Protein AF-A0A8H6W427-F1 (afdb_monomer_lite)

Organism: NCBI:txid2126181

Foldseek 3Di:
DVQLVVQCPDPVRPDDLLRSLQVVQVVVVHHSVSSVVVVVQVVVCVVVVDGDDDCVPVPPCDPCNPPVVVVVLVVQQVVCCVVPVHDALVSSQVVQLDPVNLVVCVVVVPDDVDSTDDSVVSVVSCVVNVNDDDDPDPPPPPPPCPVPVNVVVVVVVVVD

pLDDT: mean 82.96, std 11.1, range [53.72, 94.94]

Radius of gyration: 30.54 Å; chains: 1; bounding box: 60×38×95 Å

Secondary structure (DSSP, 8-state):
-HHHHHHHH-TT----HHHHHHHHHHHTT--HHHHHHHHHHHHHHHHHSSPPPP-TT-----GGGSHHHHHHHHHHHHHHHHHHS---HHHHHHHHHSHHHHHHHHHTT---SSSS--HHHHHHHHHHTT---------TTS-GGGSHHHHHHHHHHHT-

Sequence (160 aa):
MLGTLRLFLDPLVSLTWHQSSMMISKTQGHGSHFARKIRDWIHVYLAKRELPKHNIGEYSSSLIDNESFCLKVKLQVQTIAAKEGYFRADDIVDYVASDEVQRELEEMGIPIQERTISVWTARWWLKRLDFHFGVRKNGMYIDGHEREDVVAYRNAFVKR

Structure (mmCIF, N/CA/C/O backbone):
data_AF-A0A8H6W427-F1
#
_entry.id   AF-A0A8H6W427-F1
#
loop_
_atom_site.group_PDB
_atom_site.id
_atom_site.type_symbol
_atom_site.label_atom_id
_atom_site.label_alt_id
_atom_site.label_comp_id
_atom_site.label_asym_id
_atom_site.label_entity_id
_atom_site.label_seq_id
_atom_site.pdbx_PDB_ins_code
_atom_site.Cartn_x
_atom_site.Cartn_y
_atom_site.Cartn_z
_atom_site.occupancy
_atom_site.B_iso_or_equiv
_atom_site.auth_seq_id
_atom_site.auth_comp_id
_atom_site.auth_asym_id
_atom_site.auth_atom_id
_atom_site.pdbx_PDB_model_num
ATOM 1 N N . MET A 1 1 ? 16.407 -6.938 -27.753 1.00 82.12 1 MET A N 1
ATOM 2 C CA . MET A 1 1 ? 17.420 -5.901 -27.446 1.00 82.12 1 MET A CA 1
ATOM 3 C C . MET A 1 1 ? 18.766 -6.161 -28.127 1.00 82.12 1 MET A C 1
ATOM 5 O O . MET A 1 1 ? 19.202 -5.340 -28.916 1.00 82.12 1 MET A O 1
ATOM 9 N N . LEU A 1 2 ? 19.436 -7.293 -27.882 1.00 85.94 2 LEU A N 1
ATOM 10 C CA . LEU A 1 2 ? 20.747 -7.552 -28.506 1.00 85.94 2 LEU A CA 1
ATOM 11 C C . LEU A 1 2 ? 20.671 -7.658 -30.035 1.00 85.94 2 LEU A C 1
ATOM 13 O O . LEU A 1 2 ? 21.474 -7.049 -30.732 1.00 85.94 2 LEU A O 1
ATOM 17 N N . GLY A 1 3 ? 19.649 -8.339 -30.564 1.00 88.94 3 GLY A N 1
ATOM 18 C CA . GLY A 1 3 ? 19.435 -8.430 -32.012 1.00 88.94 3 GLY A CA 1
ATOM 19 C C . GLY A 1 3 ? 19.247 -7.069 -32.691 1.00 88.94 3 GLY A C 1
ATOM 20 O O . GLY A 1 3 ? 19.721 -6.871 -33.801 1.00 88.94 3 GLY A O 1
ATOM 21 N N . THR A 1 4 ? 18.622 -6.097 -32.016 1.00 90.38 4 THR A N 1
ATOM 22 C CA . THR A 1 4 ? 18.399 -4.761 -32.592 1.00 90.38 4 THR A CA 1
ATOM 23 C C . THR A 1 4 ? 19.674 -3.934 -32.617 1.00 90.38 4 THR A C 1
ATOM 25 O O . THR A 1 4 ? 19.904 -3.226 -33.589 1.00 90.38 4 THR A O 1
ATOM 28 N N . LEU A 1 5 ? 20.509 -4.046 -31.577 1.00 89.00 5 LEU A N 1
ATOM 29 C CA . LEU A 1 5 ? 21.836 -3.429 -31.551 1.00 89.00 5 LEU A CA 1
ATOM 30 C C . LEU A 1 5 ? 22.749 -4.048 -32.608 1.00 89.00 5 LEU A C 1
ATOM 32 O O . LEU A 1 5 ? 23.428 -3.319 -33.317 1.00 89.00 5 LEU A O 1
ATOM 36 N N . ARG A 1 6 ? 22.712 -5.377 -32.764 1.00 90.44 6 ARG A N 1
ATOM 37 C CA . ARG A 1 6 ? 23.489 -6.087 -33.785 1.00 90.44 6 ARG A CA 1
ATOM 38 C C . ARG A 1 6 ? 23.134 -5.621 -35.196 1.00 90.44 6 ARG A C 1
ATOM 40 O O . ARG A 1 6 ? 24.039 -5.336 -35.958 1.00 90.44 6 ARG A O 1
ATOM 47 N N . LEU A 1 7 ? 21.842 -5.498 -35.510 1.00 90.12 7 LEU A N 1
ATOM 48 C CA . LEU A 1 7 ? 21.387 -4.990 -36.810 1.00 90.12 7 LEU A CA 1
ATOM 49 C C . LEU A 1 7 ? 21.691 -3.504 -37.021 1.00 90.12 7 LEU A C 1
ATOM 51 O O . LEU A 1 7 ? 21.889 -3.086 -38.149 1.00 90.12 7 LEU A O 1
ATOM 55 N N . PHE A 1 8 ? 21.681 -2.698 -35.959 1.00 88.62 8 PHE A N 1
ATOM 56 C CA . PHE A 1 8 ? 22.005 -1.274 -36.056 1.00 88.62 8 PHE A CA 1
ATOM 57 C C . PHE A 1 8 ? 23.509 -1.020 -36.252 1.00 88.62 8 PHE A C 1
ATOM 59 O O . PHE A 1 8 ? 23.888 -0.062 -36.913 1.00 88.62 8 PHE A O 1
ATOM 66 N N . LEU A 1 9 ? 24.361 -1.858 -35.658 1.00 89.12 9 LEU A N 1
ATOM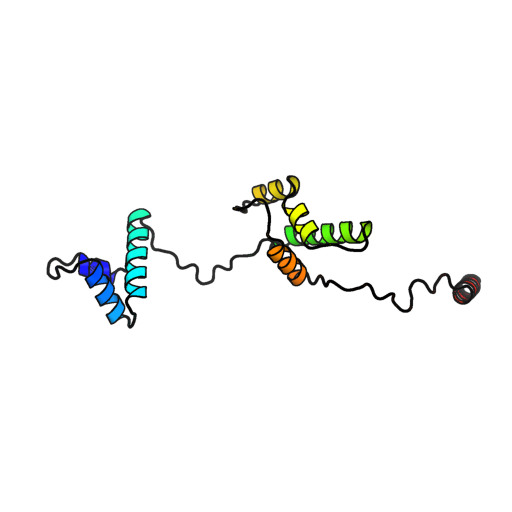 67 C CA . LEU A 1 9 ? 25.820 -1.724 -35.717 1.00 89.12 9 LEU A CA 1
ATOM 68 C C . LEU A 1 9 ? 26.446 -2.436 -36.924 1.00 89.12 9 LEU A C 1
ATOM 70 O O . LEU A 1 9 ? 27.658 -2.347 -37.106 1.00 89.12 9 LEU A O 1
ATOM 74 N N . ASP A 1 10 ? 25.654 -3.161 -37.715 1.00 88.50 10 ASP A N 1
ATOM 75 C CA . ASP A 1 10 ? 26.139 -3.882 -38.887 1.00 88.50 10 ASP A CA 1
ATOM 76 C C . ASP A 1 10 ? 26.441 -2.895 -40.035 1.00 88.50 10 ASP A C 1
ATOM 78 O O . ASP A 1 10 ? 25.522 -2.238 -40.532 1.00 88.50 10 ASP A O 1
ATOM 82 N N . PRO A 1 11 ? 27.702 -2.782 -40.497 1.00 82.50 11 PRO A N 1
ATOM 83 C CA . PRO A 1 11 ? 28.072 -1.866 -41.577 1.00 82.50 11 PRO A CA 1
ATOM 84 C C . PRO A 1 11 ? 27.395 -2.188 -42.914 1.00 82.50 11 PRO A C 1
ATOM 86 O O . PRO A 1 11 ? 27.277 -1.311 -43.768 1.00 82.50 11 PRO A O 1
ATOM 89 N N . LEU A 1 12 ? 26.973 -3.441 -43.114 1.00 83.62 12 LEU A N 1
ATOM 90 C CA . LEU A 1 12 ? 26.336 -3.903 -44.347 1.00 83.62 12 LEU A CA 1
ATOM 91 C C . LEU A 1 12 ? 24.839 -3.583 -44.379 1.00 83.62 12 LEU A C 1
ATOM 93 O O . LEU A 1 12 ? 24.225 -3.561 -45.445 1.00 83.62 12 LEU A O 1
ATOM 97 N N . VAL A 1 13 ? 24.246 -3.344 -43.211 1.00 78.56 13 VAL A N 1
ATOM 98 C CA . VAL A 1 13 ? 22.809 -3.178 -43.028 1.00 78.56 13 VAL A CA 1
ATOM 99 C C . VAL A 1 13 ? 22.580 -1.815 -42.379 1.00 78.56 13 VAL A C 1
ATOM 101 O O . VAL A 1 13 ? 22.465 -1.688 -41.166 1.00 78.56 13 VAL A O 1
ATOM 104 N N . SER A 1 14 ? 22.511 -0.762 -43.199 1.00 77.88 14 SER A N 1
ATOM 105 C CA . SER A 1 14 ? 22.308 0.620 -42.740 1.00 77.88 14 SER A CA 1
ATOM 106 C C . SER A 1 14 ? 20.855 0.875 -42.302 1.00 77.88 14 SER A C 1
ATOM 108 O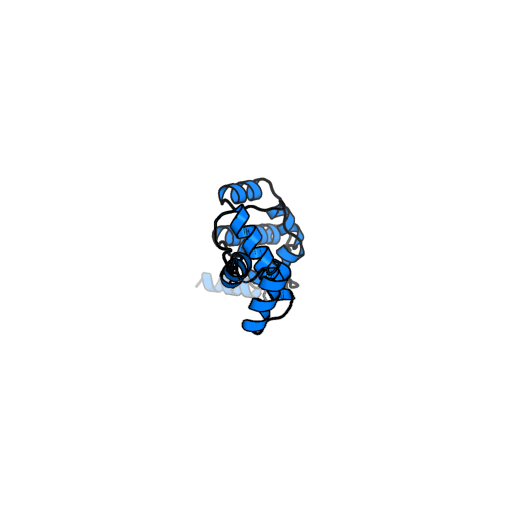 O . SER A 1 14 ? 20.123 1.652 -42.921 1.00 77.88 14 SER A O 1
ATOM 110 N N . LEU A 1 15 ? 20.399 0.181 -41.259 1.00 85.81 15 LEU A N 1
ATOM 111 C CA . LEU A 1 15 ? 19.054 0.326 -40.708 1.00 85.81 15 LEU A CA 1
ATOM 112 C C . LEU A 1 15 ? 19.022 1.353 -39.579 1.00 85.81 15 LEU A C 1
ATOM 114 O O . LEU A 1 15 ? 19.892 1.410 -38.714 1.00 85.81 15 LEU A O 1
ATOM 118 N N . THR A 1 16 ? 17.950 2.142 -39.542 1.00 89.25 16 THR A N 1
ATOM 119 C CA . THR A 1 16 ? 17.692 3.051 -38.419 1.00 89.25 16 THR A CA 1
ATOM 120 C C . THR A 1 16 ? 17.256 2.280 -37.170 1.00 89.25 16 THR A C 1
ATOM 122 O O . THR A 1 16 ? 16.657 1.207 -37.256 1.00 89.25 16 THR A O 1
ATOM 125 N N . TRP A 1 17 ? 17.436 2.874 -35.986 1.00 88.50 17 TRP A N 1
ATOM 126 C CA . TRP A 1 17 ? 16.954 2.332 -34.704 1.00 88.50 17 TRP A CA 1
ATOM 127 C C . TRP A 1 17 ? 15.490 1.872 -34.730 1.00 88.50 17 TRP A C 1
ATOM 129 O O . TRP A 1 17 ? 15.126 0.849 -34.140 1.00 88.50 17 TRP A O 1
ATOM 139 N N . HIS A 1 18 ? 14.631 2.623 -35.422 1.00 90.38 18 HIS A N 1
ATOM 140 C CA . HIS A 1 18 ? 13.220 2.288 -35.563 1.00 90.38 18 HIS A CA 1
ATOM 141 C C . HIS A 1 18 ? 13.008 1.045 -36.440 1.00 90.38 18 HIS A C 1
ATOM 143 O O . HIS A 1 18 ? 12.238 0.158 -36.078 1.00 90.38 18 HIS A O 1
ATOM 149 N N . GLN A 1 19 ? 13.711 0.947 -37.569 1.00 92.00 19 GLN A N 1
ATOM 150 C CA . GLN A 1 19 ? 13.594 -0.193 -38.480 1.00 92.00 19 GLN A CA 1
ATOM 151 C C . GLN A 1 19 ? 14.182 -1.467 -37.868 1.00 92.00 19 GLN A C 1
ATOM 153 O O . GLN A 1 19 ? 13.507 -2.495 -37.874 1.00 92.00 19 GLN A O 1
ATOM 158 N N . SER A 1 20 ? 15.367 -1.394 -37.256 1.00 92.88 20 SER A N 1
ATOM 159 C CA . SER A 1 20 ? 16.005 -2.537 -36.589 1.00 92.88 20 SER A CA 1
ATOM 160 C C . SER A 1 20 ? 15.138 -3.079 -35.451 1.00 92.88 20 SER A C 1
ATOM 162 O O . SER A 1 20 ? 14.952 -4.290 -35.327 1.00 92.88 20 SER A O 1
ATOM 164 N N . SER A 1 21 ? 14.540 -2.194 -34.640 1.00 94.06 21 SER A N 1
ATOM 165 C CA . SER A 1 21 ? 13.626 -2.606 -33.563 1.00 94.06 21 SER A CA 1
ATOM 166 C C . SER A 1 21 ? 12.315 -3.200 -34.062 1.00 94.06 21 SER A C 1
ATOM 168 O O . SER A 1 21 ? 11.857 -4.203 -33.512 1.00 94.06 21 SER A O 1
ATOM 170 N N . MET A 1 22 ? 11.742 -2.644 -35.129 1.00 94.38 22 MET A N 1
ATOM 171 C CA . MET A 1 22 ? 10.545 -3.195 -35.761 1.00 94.38 22 MET A CA 1
ATOM 172 C C . MET A 1 22 ? 10.811 -4.567 -36.392 1.00 94.38 22 MET A C 1
ATOM 174 O O . MET A 1 22 ? 9.994 -5.474 -36.243 1.00 94.38 22 MET A O 1
ATOM 178 N N . MET A 1 23 ? 11.953 -4.736 -37.061 1.00 93.38 23 MET A N 1
ATOM 179 C CA . MET A 1 23 ? 12.348 -5.993 -37.694 1.00 93.38 23 MET A CA 1
ATOM 180 C C . MET A 1 23 ? 12.484 -7.106 -36.656 1.00 93.38 23 MET A C 1
ATOM 182 O O . MET A 1 23 ? 11.809 -8.125 -36.770 1.00 93.38 23 MET A O 1
ATOM 186 N N . ILE A 1 24 ? 13.256 -6.877 -35.588 1.00 94.94 24 ILE A N 1
ATOM 187 C CA . ILE A 1 24 ? 13.418 -7.869 -34.515 1.00 94.94 24 ILE A CA 1
ATOM 188 C C . ILE A 1 24 ? 12.091 -8.171 -33.823 1.00 94.94 24 ILE A C 1
ATOM 190 O O . ILE A 1 24 ? 11.785 -9.334 -33.571 1.00 94.94 24 ILE A O 1
ATOM 194 N N . SER A 1 25 ? 11.277 -7.149 -33.556 1.00 94.25 25 SER A N 1
ATOM 195 C CA . SER A 1 25 ? 9.950 -7.353 -32.977 1.00 94.25 25 SER A CA 1
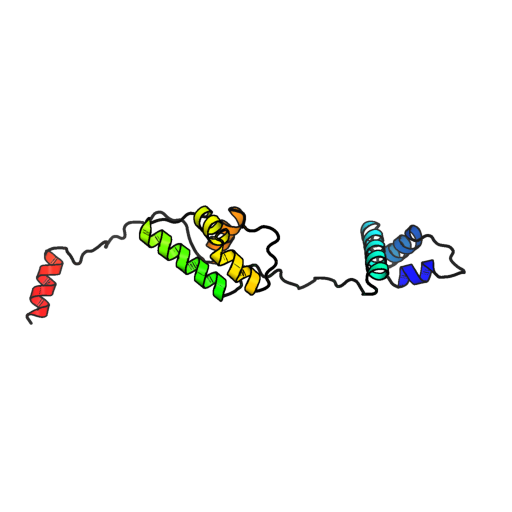ATOM 196 C C . SER A 1 25 ? 9.108 -8.303 -33.827 1.00 94.25 25 SER A C 1
ATOM 198 O O . SER A 1 25 ? 8.583 -9.281 -33.302 1.00 94.25 25 SER A O 1
ATOM 200 N N . LYS A 1 26 ? 9.038 -8.070 -35.144 1.00 93.94 26 LYS A N 1
ATOM 201 C CA . LYS A 1 26 ? 8.295 -8.937 -36.067 1.00 93.94 26 LYS A CA 1
ATOM 202 C C . LYS A 1 26 ? 8.879 -10.347 -36.142 1.00 93.94 26 LYS A C 1
ATOM 204 O O . LYS A 1 26 ? 8.111 -11.300 -36.132 1.00 93.94 26 LYS A O 1
ATOM 209 N N . THR A 1 27 ? 10.209 -10.497 -36.154 1.00 93.00 27 THR A N 1
ATOM 210 C CA . THR A 1 27 ? 10.848 -11.830 -36.136 1.00 93.00 27 THR A CA 1
ATOM 211 C C . THR A 1 27 ? 10.530 -12.623 -34.869 1.00 93.00 27 THR A C 1
ATOM 213 O O . THR A 1 27 ? 10.524 -13.845 -34.904 1.00 93.00 27 THR A O 1
ATOM 216 N N . GLN A 1 28 ? 10.228 -11.937 -33.762 1.00 91.19 28 GLN A N 1
ATOM 217 C CA . GLN A 1 28 ? 9.819 -12.546 -32.495 1.00 91.1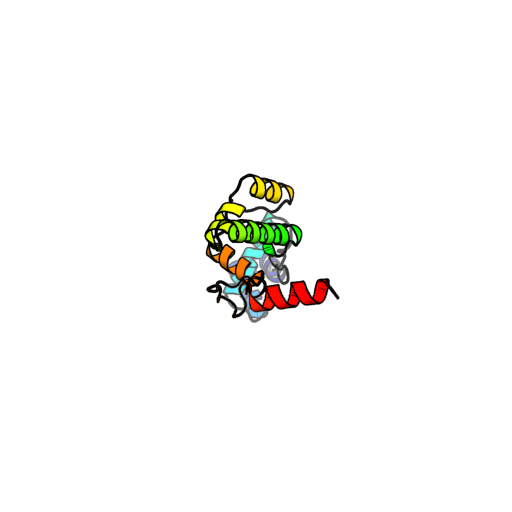9 28 GLN A CA 1
ATOM 218 C C . GLN A 1 28 ? 8.291 -12.690 -32.364 1.00 91.19 28 GLN A C 1
ATOM 220 O O . GLN A 1 28 ? 7.803 -13.033 -31.294 1.00 91.19 28 GLN A O 1
ATOM 225 N N . GLY A 1 29 ? 7.522 -12.418 -33.425 1.00 92.81 29 GLY A N 1
ATOM 226 C CA . GLY A 1 29 ? 6.059 -12.519 -33.408 1.00 92.81 29 GLY A CA 1
ATOM 227 C C . GLY A 1 29 ? 5.347 -11.365 -32.691 1.00 92.81 29 GLY A C 1
ATOM 228 O O . GLY A 1 29 ? 4.166 -11.473 -32.371 1.00 92.81 29 GLY A O 1
ATOM 229 N N . HIS A 1 30 ? 6.033 -10.247 -32.442 1.00 93.69 30 HIS A N 1
ATOM 230 C CA . HIS A 1 30 ? 5.487 -9.087 -31.738 1.00 93.69 30 HIS A CA 1
ATOM 231 C C . HIS A 1 30 ? 5.304 -7.854 -32.641 1.00 93.69 30 HIS A C 1
ATOM 233 O O . HIS A 1 30 ? 5.985 -7.667 -33.652 1.00 93.69 30 HIS A O 1
ATOM 239 N N . GLY A 1 31 ? 4.410 -6.948 -32.232 1.00 92.56 31 GLY A N 1
ATOM 240 C CA . GLY A 1 31 ? 4.087 -5.710 -32.952 1.00 92.56 31 GLY A CA 1
ATOM 241 C C . GLY A 1 31 ? 4.853 -4.456 -32.501 1.00 92.56 31 GLY A C 1
ATOM 242 O O . GLY A 1 31 ? 5.775 -4.491 -31.690 1.00 92.56 31 GLY A O 1
ATOM 243 N N . SER A 1 32 ? 4.413 -3.294 -32.988 1.00 93.06 32 SER A N 1
ATOM 244 C CA . SER A 1 32 ? 5.062 -1.988 -32.769 1.00 93.06 32 SER A CA 1
ATOM 245 C C . SER A 1 32 ? 5.270 -1.603 -31.295 1.00 93.06 32 SER A C 1
ATOM 247 O O . SER A 1 32 ? 6.252 -0.932 -30.969 1.00 93.06 32 SER A O 1
ATOM 249 N N . HIS A 1 33 ? 4.384 -2.042 -30.395 1.00 93.00 33 HIS A N 1
ATOM 250 C CA . HIS A 1 33 ? 4.518 -1.826 -28.952 1.00 93.00 33 HIS A CA 1
ATOM 251 C C . HIS A 1 33 ? 5.802 -2.459 -28.397 1.00 93.00 33 HIS A C 1
ATOM 253 O O . HIS A 1 33 ? 6.556 -1.814 -27.670 1.00 93.00 33 HIS A O 1
ATOM 259 N N . PHE A 1 34 ? 6.097 -3.698 -28.787 1.00 91.75 34 PHE A N 1
ATOM 260 C CA . PHE A 1 34 ? 7.294 -4.393 -28.329 1.00 91.75 34 PHE A CA 1
ATOM 261 C C . PHE A 1 34 ? 8.565 -3.782 -28.932 1.00 91.75 34 PHE A C 1
ATOM 263 O O . PHE A 1 34 ? 9.543 -3.578 -28.219 1.00 91.75 34 PHE A O 1
ATOM 270 N N . ALA A 1 35 ? 8.527 -3.352 -30.198 1.00 93.81 35 ALA A N 1
ATOM 271 C CA . ALA A 1 35 ? 9.612 -2.568 -30.798 1.00 93.81 35 ALA A CA 1
ATOM 272 C C . ALA A 1 35 ? 9.915 -1.270 -30.020 1.00 93.81 35 ALA A C 1
ATOM 274 O O . ALA A 1 35 ? 11.074 -0.864 -29.911 1.00 93.81 35 ALA A O 1
ATOM 275 N N . ARG A 1 36 ? 8.890 -0.609 -29.460 1.00 93.88 36 ARG A N 1
ATOM 276 C CA . ARG A 1 36 ? 9.070 0.549 -28.570 1.00 93.88 36 ARG A CA 1
ATOM 277 C C . ARG A 1 36 ? 9.737 0.140 -27.257 1.00 93.88 36 ARG A C 1
ATOM 279 O O . ARG A 1 36 ? 10.766 0.713 -26.926 1.00 93.88 36 ARG A O 1
ATOM 286 N N . LYS A 1 37 ? 9.246 -0.917 -26.600 1.00 91.69 37 LYS A N 1
ATOM 287 C CA . LYS A 1 37 ? 9.854 -1.457 -25.371 1.00 91.69 37 LYS A CA 1
ATOM 288 C C . LYS A 1 37 ? 11.321 -1.839 -25.553 1.00 91.69 37 LYS A C 1
ATOM 290 O O . LYS A 1 37 ? 12.133 -1.528 -24.692 1.00 91.69 37 LYS A O 1
ATOM 295 N N . ILE A 1 38 ? 11.688 -2.438 -26.690 1.00 92.38 38 ILE A N 1
ATOM 296 C CA . ILE A 1 38 ? 13.093 -2.735 -26.992 1.00 92.38 38 ILE A CA 1
ATOM 297 C C . ILE A 1 38 ? 13.934 -1.452 -27.020 1.00 92.38 38 ILE A C 1
ATOM 299 O O . ILE A 1 38 ? 15.042 -1.457 -26.495 1.00 92.38 38 ILE A O 1
ATOM 303 N N . ARG A 1 39 ? 13.439 -0.362 -27.617 1.00 92.00 39 ARG A N 1
ATOM 304 C CA . ARG A 1 39 ? 14.166 0.917 -27.636 1.00 92.00 39 ARG A CA 1
ATOM 305 C C . ARG A 1 39 ? 14.288 1.514 -26.237 1.00 92.00 39 ARG A C 1
ATOM 307 O O . ARG A 1 39 ? 15.389 1.905 -25.866 1.00 92.00 39 ARG A O 1
ATOM 314 N N . ASP A 1 40 ? 13.214 1.496 -25.449 1.00 90.75 40 ASP A N 1
ATOM 315 C CA . ASP A 1 40 ? 13.228 1.962 -24.055 1.00 90.75 40 ASP A CA 1
ATOM 316 C C . ASP A 1 40 ? 14.283 1.203 -23.233 1.00 90.75 40 ASP A C 1
ATOM 318 O O . ASP A 1 40 ? 15.097 1.803 -22.533 1.00 90.75 40 ASP A O 1
ATOM 322 N N . TRP A 1 41 ? 14.338 -0.122 -23.387 1.00 90.62 41 TRP A N 1
ATOM 323 C CA . TRP A 1 41 ? 15.343 -0.979 -22.758 1.00 90.62 41 TRP A CA 1
ATOM 324 C C . TRP A 1 41 ? 16.772 -0.630 -23.159 1.00 90.62 41 TRP A C 1
ATOM 326 O O . TRP A 1 41 ? 17.657 -0.630 -22.306 1.00 90.62 41 TRP A O 1
ATOM 336 N N . ILE A 1 42 ? 17.007 -0.299 -24.430 1.00 91.06 42 ILE A N 1
ATOM 337 C CA . ILE A 1 42 ? 18.339 0.115 -24.875 1.00 91.06 42 ILE A CA 1
ATOM 338 C C . ILE A 1 42 ? 18.708 1.475 -24.291 1.00 91.06 42 ILE A C 1
ATOM 340 O O . ILE A 1 42 ? 19.841 1.642 -23.855 1.00 91.06 42 ILE A O 1
ATOM 344 N N . HIS A 1 43 ? 17.780 2.431 -24.235 1.00 90.06 43 HIS A N 1
ATOM 345 C CA . HIS A 1 43 ? 18.042 3.724 -23.599 1.00 90.06 43 HIS A CA 1
ATOM 346 C C . HIS A 1 43 ? 18.402 3.563 -22.118 1.00 90.06 43 HIS A C 1
ATOM 348 O O . HIS A 1 43 ? 19.388 4.144 -21.665 1.00 90.06 43 HIS A O 1
ATOM 354 N N . VAL A 1 44 ? 17.669 2.718 -21.385 1.00 88.81 44 VAL A N 1
ATOM 355 C CA . VAL A 1 44 ? 17.987 2.389 -19.986 1.00 88.81 44 VAL A CA 1
ATOM 356 C C . VAL A 1 44 ? 19.368 1.737 -19.873 1.00 88.81 44 VAL A C 1
ATOM 358 O O . VAL A 1 44 ? 20.163 2.144 -19.025 1.00 88.81 44 VAL A O 1
ATOM 361 N N . TYR A 1 45 ? 19.685 0.787 -20.756 1.00 89.19 45 TYR A N 1
ATOM 362 C CA . TYR A 1 45 ? 20.992 0.132 -20.793 1.00 89.19 45 TYR A CA 1
ATOM 363 C C . TYR A 1 45 ? 22.133 1.110 -21.106 1.00 89.19 45 TYR A C 1
ATOM 365 O O . TYR A 1 45 ? 23.187 1.052 -20.483 1.00 89.19 45 TYR A O 1
ATOM 373 N N . LEU A 1 46 ? 21.949 2.037 -22.047 1.00 89.31 46 LEU A N 1
ATOM 374 C CA . LEU A 1 46 ? 22.967 3.035 -22.381 1.00 89.31 46 LEU A CA 1
ATOM 375 C C . LEU A 1 46 ? 23.219 4.008 -21.226 1.00 89.31 46 LEU A C 1
ATOM 377 O O . LEU A 1 46 ? 24.368 4.385 -21.009 1.00 89.31 46 LEU A O 1
ATOM 381 N N . ALA A 1 47 ? 22.173 4.375 -20.481 1.00 90.25 47 ALA A N 1
ATOM 382 C CA . ALA A 1 47 ? 22.280 5.277 -19.340 1.00 90.25 47 ALA A CA 1
ATOM 383 C C . ALA A 1 47 ? 22.921 4.610 -18.114 1.00 90.25 47 ALA A C 1
ATOM 385 O O . ALA A 1 47 ? 23.815 5.184 -17.501 1.00 90.25 47 ALA A O 1
ATOM 386 N N . LYS A 1 48 ? 22.468 3.403 -17.750 1.00 87.19 48 LYS A N 1
ATOM 387 C CA . LYS A 1 48 ? 22.862 2.732 -16.498 1.00 87.19 48 LYS A CA 1
ATOM 388 C C . LYS A 1 48 ? 23.948 1.668 -16.672 1.00 87.19 48 LYS A C 1
ATOM 390 O O . LYS A 1 48 ? 24.477 1.192 -15.681 1.00 87.19 48 LYS A O 1
ATOM 395 N N . ARG A 1 49 ? 24.262 1.271 -17.913 1.00 85.75 49 ARG A N 1
ATOM 396 C CA . ARG A 1 49 ? 25.138 0.130 -18.271 1.00 85.75 49 ARG A CA 1
ATOM 397 C C . ARG A 1 49 ? 24.701 -1.221 -17.695 1.00 85.75 49 ARG A C 1
ATOM 399 O O . ARG A 1 49 ? 25.441 -2.195 -17.772 1.00 85.75 49 ARG A O 1
ATOM 406 N N . GLU A 1 50 ? 23.467 -1.303 -17.213 1.00 84.06 50 GLU A N 1
ATOM 407 C CA . GLU A 1 50 ? 22.859 -2.505 -16.652 1.00 84.06 50 GLU A CA 1
ATOM 408 C C . GLU A 1 50 ? 21.694 -2.970 -17.522 1.00 84.06 50 GLU A C 1
ATOM 410 O O . GLU A 1 50 ? 20.952 -2.161 -18.089 1.00 84.06 50 GLU A O 1
ATOM 415 N N . LEU A 1 51 ? 21.523 -4.289 -17.642 1.00 81.81 51 LEU A N 1
ATOM 416 C CA . LEU A 1 51 ? 20.368 -4.849 -18.336 1.00 81.81 51 LEU A CA 1
ATOM 417 C C . LEU A 1 51 ? 19.083 -4.493 -17.572 1.00 81.81 51 LEU A C 1
ATOM 419 O O . LEU A 1 51 ? 19.060 -4.620 -16.346 1.00 81.81 51 LEU A O 1
ATOM 423 N N . PRO A 1 52 ? 18.001 -4.089 -18.267 1.00 78.75 52 PRO A N 1
ATOM 424 C CA . PRO A 1 52 ? 16.719 -3.855 -17.621 1.00 78.75 52 PRO A CA 1
ATOM 425 C C . PRO A 1 52 ? 16.266 -5.127 -16.909 1.00 78.75 52 PRO A C 1
ATOM 427 O O . PRO A 1 52 ? 16.071 -6.168 -17.542 1.00 78.75 52 PRO A O 1
ATOM 430 N N . LYS A 1 53 ? 16.109 -5.043 -15.590 1.00 75.62 53 LYS A N 1
ATOM 431 C CA . LYS A 1 53 ? 15.536 -6.129 -14.803 1.00 75.62 53 LYS A CA 1
ATOM 432 C C . LYS A 1 53 ? 14.028 -6.126 -15.013 1.00 75.62 53 LYS A C 1
ATOM 434 O O . LYS A 1 53 ? 13.397 -5.070 -15.062 1.00 75.62 53 LYS A O 1
ATOM 439 N N . HIS A 1 54 ? 13.467 -7.311 -15.209 1.00 68.50 54 HIS A N 1
ATOM 440 C CA . HIS A 1 54 ? 12.028 -7.483 -15.256 1.00 68.50 54 HIS A CA 1
ATOM 441 C C . HIS A 1 54 ? 11.538 -7.765 -13.837 1.00 68.50 54 HIS A C 1
ATOM 443 O O . HIS A 1 54 ? 11.918 -8.778 -13.265 1.00 68.50 54 HIS A O 1
ATOM 449 N N . ASN A 1 55 ? 10.630 -6.945 -13.310 1.00 64.62 55 ASN A N 1
ATOM 450 C CA . ASN A 1 55 ? 10.053 -7.135 -11.972 1.00 64.62 55 ASN A CA 1
ATOM 451 C C . ASN A 1 55 ? 8.968 -8.243 -11.956 1.00 64.62 55 ASN A C 1
ATOM 453 O O . ASN A 1 55 ? 7.974 -8.144 -11.243 1.00 64.62 55 ASN A O 1
ATOM 457 N N . ILE A 1 56 ? 9.084 -9.278 -12.807 1.00 59.84 56 ILE A N 1
ATOM 458 C CA . ILE A 1 56 ? 8.130 -10.403 -12.796 1.00 59.84 56 ILE A CA 1
ATOM 459 C C . ILE A 1 56 ? 8.404 -11.176 -11.510 1.00 59.84 56 ILE A C 1
ATOM 461 O O . ILE A 1 56 ? 9.517 -11.647 -11.304 1.00 59.84 56 ILE A O 1
ATOM 465 N N . GLY A 1 57 ? 7.386 -11.297 -10.659 1.00 53.72 57 GLY A N 1
ATOM 466 C CA . GLY A 1 57 ? 7.481 -12.025 -9.393 1.00 53.72 57 GLY A CA 1
ATOM 467 C C . GLY A 1 57 ? 7.978 -11.199 -8.205 1.00 53.72 57 GLY A C 1
ATOM 468 O O . GLY A 1 57 ? 7.933 -11.699 -7.085 1.00 53.72 57 GLY A O 1
ATOM 469 N N . GLU A 1 58 ? 8.375 -9.939 -8.402 1.00 55.47 58 GLU A N 1
ATOM 470 C CA . GLU A 1 58 ? 8.556 -9.005 -7.288 1.00 55.47 58 GLU A CA 1
ATOM 471 C C . GLU A 1 58 ? 7.167 -8.571 -6.812 1.00 55.47 58 GLU A C 1
ATOM 473 O O . GLU A 1 58 ? 6.518 -7.704 -7.400 1.00 55.47 58 GLU A O 1
ATOM 478 N N . TYR A 1 59 ? 6.665 -9.239 -5.775 1.00 55.12 59 TYR A N 1
ATOM 479 C CA . TYR A 1 59 ? 5.461 -8.791 -5.092 1.00 55.12 59 TYR A CA 1
ATOM 480 C C . TYR A 1 59 ? 5.783 -7.456 -4.424 1.00 55.12 59 TYR A C 1
ATOM 482 O O . TYR A 1 59 ? 6.701 -7.374 -3.609 1.00 55.12 59 TYR A O 1
ATOM 490 N N . SER A 1 60 ? 5.023 -6.409 -4.739 1.00 59.16 60 SER A N 1
ATOM 491 C CA . SER A 1 60 ? 5.000 -5.217 -3.899 1.00 59.16 60 SER A CA 1
ATOM 492 C C . SER A 1 60 ? 4.368 -5.624 -2.568 1.00 59.16 60 SER A C 1
ATOM 494 O O . SER A 1 60 ? 3.140 -5.641 -2.447 1.00 59.16 60 SER A O 1
ATOM 496 N N . SER A 1 61 ? 5.189 -6.038 -1.601 1.00 66.62 61 SER A N 1
ATOM 497 C CA . SER A 1 61 ? 4.735 -6.290 -0.236 1.00 66.62 61 SER A CA 1
ATOM 498 C C . SER A 1 61 ? 4.114 -5.000 0.278 1.00 66.62 61 SER A C 1
ATOM 500 O O . SER A 1 61 ? 4.770 -3.958 0.333 1.00 66.62 61 SER A O 1
ATOM 502 N N . SER A 1 62 ? 2.822 -5.053 0.576 1.00 75.44 62 SER A N 1
ATOM 503 C CA . SER A 1 62 ? 2.119 -3.913 1.143 1.00 75.44 62 SER A CA 1
ATOM 504 C C . SER A 1 62 ? 2.607 -3.689 2.573 1.00 75.44 62 SER A C 1
ATOM 506 O O . SER A 1 62 ? 3.035 -4.631 3.232 1.00 75.44 62 SER A O 1
ATOM 508 N N . LEU A 1 63 ? 2.546 -2.455 3.081 1.00 79.62 63 LEU A N 1
ATOM 509 C CA . LEU A 1 63 ? 3.053 -2.152 4.426 1.00 79.62 63 LEU A CA 1
ATOM 510 C C . LEU A 1 63 ? 2.405 -3.029 5.515 1.00 79.62 63 LEU A C 1
ATOM 512 O O . LEU A 1 63 ? 3.057 -3.418 6.478 1.00 79.62 63 LEU A O 1
ATOM 516 N N . ILE A 1 64 ? 1.139 -3.401 5.316 1.00 83.88 64 ILE A N 1
ATOM 517 C CA . ILE A 1 64 ? 0.394 -4.274 6.227 1.00 83.88 64 ILE A CA 1
ATOM 518 C C . ILE A 1 64 ? 0.878 -5.735 6.229 1.00 83.88 64 ILE A C 1
ATOM 520 O O . ILE A 1 64 ? 0.495 -6.498 7.110 1.00 83.88 64 ILE A O 1
ATOM 524 N N . ASP A 1 65 ? 1.728 -6.130 5.277 1.00 83.06 65 ASP A N 1
ATOM 525 C CA . ASP A 1 65 ? 2.361 -7.454 5.260 1.00 83.06 65 ASP A CA 1
ATOM 526 C C . ASP A 1 65 ? 3.524 -7.554 6.256 1.00 83.06 65 ASP A C 1
ATOM 528 O O . ASP A 1 65 ? 3.951 -8.656 6.595 1.00 83.06 65 ASP A O 1
ATOM 532 N N . ASN A 1 66 ? 4.023 -6.421 6.761 1.00 84.00 66 ASN A N 1
ATOM 533 C CA . ASN A 1 66 ? 4.969 -6.410 7.866 1.00 84.00 66 ASN A CA 1
ATOM 534 C C . ASN A 1 66 ? 4.240 -6.764 9.174 1.00 84.00 66 ASN A C 1
ATOM 536 O O . ASN A 1 66 ? 3.340 -6.044 9.610 1.00 84.00 66 ASN A O 1
ATOM 540 N N . GLU A 1 67 ? 4.641 -7.866 9.809 1.00 85.38 67 GLU A N 1
ATOM 541 C CA . GLU A 1 67 ? 3.996 -8.397 11.016 1.00 85.38 67 GLU A CA 1
ATOM 542 C C . GLU A 1 67 ? 4.000 -7.394 12.178 1.00 85.38 67 GLU A C 1
ATOM 544 O O . GLU A 1 67 ? 2.961 -7.152 12.797 1.00 85.38 67 GLU A O 1
ATOM 549 N N . SER A 1 68 ? 5.141 -6.751 12.433 1.00 86.12 68 SER A N 1
ATOM 550 C CA . SER A 1 68 ? 5.298 -5.768 13.507 1.00 86.12 68 SER A CA 1
ATOM 551 C C . SER A 1 68 ? 4.363 -4.575 13.317 1.00 86.12 68 SER A C 1
ATOM 553 O O . SER A 1 68 ? 3.704 -4.135 14.259 1.00 86.12 68 SER A O 1
ATOM 555 N N . PHE A 1 69 ? 4.265 -4.068 12.087 1.00 86.88 69 PHE A N 1
ATOM 556 C CA . PHE A 1 69 ? 3.376 -2.959 11.758 1.00 86.88 69 PHE A CA 1
ATOM 557 C C . PHE A 1 69 ? 1.897 -3.369 11.826 1.00 86.88 69 PHE A C 1
ATOM 559 O O . PHE A 1 69 ? 1.072 -2.662 12.405 1.00 86.88 69 PHE A O 1
ATOM 566 N N . CYS A 1 70 ? 1.565 -4.550 11.307 1.00 89.19 70 CYS A N 1
ATOM 567 C CA . CYS A 1 70 ? 0.228 -5.134 11.380 1.00 89.19 70 CYS A CA 1
ATOM 568 C C . CYS A 1 70 ? -0.281 -5.224 12.828 1.00 89.19 70 CYS A C 1
ATOM 570 O O . CYS A 1 70 ? -1.411 -4.822 13.118 1.00 89.19 70 CYS A O 1
ATOM 572 N N . LEU A 1 71 ? 0.562 -5.690 13.755 1.00 89.12 71 LEU A N 1
ATOM 573 C CA . LEU A 1 71 ? 0.224 -5.761 15.178 1.00 89.12 71 LEU A CA 1
ATOM 574 C C . LEU A 1 71 ? -0.058 -4.379 15.781 1.00 89.12 71 LEU A C 1
ATOM 576 O O . LEU A 1 71 ? -1.028 -4.232 16.526 1.00 89.12 71 LEU A O 1
ATOM 580 N N . LYS A 1 72 ? 0.728 -3.358 15.425 1.00 90.25 72 LYS A N 1
ATOM 581 C CA . LYS A 1 72 ? 0.508 -1.980 15.893 1.00 90.25 72 LYS A CA 1
ATOM 582 C C . LYS A 1 72 ? -0.822 -1.412 15.403 1.00 90.25 72 LYS A C 1
ATOM 584 O O . LYS A 1 72 ? -1.583 -0.872 16.203 1.00 90.25 72 LYS A O 1
ATOM 589 N N . VAL A 1 73 ? -1.147 -1.608 14.123 1.00 90.88 73 VAL A N 1
ATOM 590 C CA . VAL A 1 73 ? -2.441 -1.188 13.559 1.00 90.88 73 VAL A CA 1
ATOM 591 C C . VAL A 1 73 ? -3.597 -1.887 14.277 1.00 90.88 73 VAL A C 1
ATOM 593 O O . VAL A 1 73 ? -4.559 -1.229 14.668 1.00 90.88 73 VAL A O 1
ATOM 596 N N . LYS A 1 74 ? -3.502 -3.203 14.524 1.00 91.31 74 LYS A N 1
ATOM 597 C CA . LYS A 1 74 ? -4.523 -3.941 15.291 1.00 91.31 74 LYS A CA 1
ATOM 598 C C . LYS A 1 74 ? -4.701 -3.379 16.700 1.00 91.31 74 LYS A C 1
ATOM 600 O O . LYS A 1 74 ? -5.837 -3.208 17.139 1.00 91.31 74 LYS A O 1
ATOM 605 N N . LEU A 1 75 ? -3.599 -3.086 17.391 1.00 92.06 75 LEU A N 1
ATOM 606 C CA . LEU A 1 75 ? -3.629 -2.541 18.745 1.00 92.06 75 LEU A CA 1
ATOM 607 C C . LEU A 1 75 ? -4.315 -1.172 18.770 1.00 92.06 75 LEU A C 1
ATOM 609 O O . LEU A 1 75 ? -5.174 -0.948 19.617 1.00 92.06 75 LEU A O 1
ATOM 613 N N . GLN A 1 76 ? -4.022 -0.295 17.809 1.00 90.75 76 GLN A N 1
ATOM 614 C CA . GLN A 1 76 ? -4.690 1.006 17.716 1.00 90.75 76 GLN A CA 1
ATOM 615 C C . GLN A 1 76 ? -6.181 0.902 17.409 1.00 90.75 76 GLN A C 1
ATOM 617 O O . GLN A 1 76 ? -6.998 1.571 18.035 1.00 90.75 76 GLN A O 1
ATOM 622 N N . VAL A 1 77 ? -6.572 0.012 16.497 1.00 90.19 77 VAL A N 1
ATOM 623 C CA . VAL A 1 77 ? -7.997 -0.227 16.233 1.00 90.19 77 VAL A CA 1
ATOM 624 C C . VAL A 1 77 ? -8.712 -0.692 17.509 1.00 90.19 77 VAL A C 1
ATOM 626 O O . VAL A 1 77 ? -9.823 -0.246 17.790 1.00 90.19 77 VAL A O 1
ATOM 629 N N . GLN A 1 78 ? -8.074 -1.539 18.324 1.00 88.62 78 GLN A N 1
ATOM 630 C CA . GLN A 1 78 ? -8.632 -1.991 19.602 1.00 88.62 78 GLN A CA 1
ATOM 631 C C . GLN A 1 78 ? -8.705 -0.880 20.655 1.00 88.62 78 GLN A C 1
ATOM 633 O O . GLN A 1 78 ? -9.717 -0.787 21.349 1.00 88.62 78 GLN A O 1
ATOM 638 N N . THR A 1 79 ? -7.678 -0.036 20.789 1.00 91.44 79 THR A N 1
ATOM 639 C CA . THR A 1 79 ? -7.685 1.070 21.762 1.00 91.44 79 THR A CA 1
ATOM 640 C C . THR A 1 79 ? -8.761 2.098 21.425 1.00 91.44 79 THR A C 1
ATOM 642 O O . THR A 1 79 ? -9.457 2.560 22.329 1.00 91.44 79 THR A O 1
ATOM 645 N N . ILE A 1 80 ? -8.950 2.415 20.142 1.00 89.00 80 ILE A N 1
ATOM 646 C CA . ILE A 1 80 ? -9.999 3.327 19.667 1.00 89.00 80 ILE A CA 1
ATOM 647 C C . ILE A 1 80 ? -11.377 2.702 19.890 1.00 89.00 80 ILE A C 1
ATOM 649 O O . ILE A 1 80 ? -12.236 3.308 20.531 1.00 89.00 80 ILE A O 1
ATOM 653 N N . ALA A 1 81 ? -11.561 1.443 19.483 1.00 86.62 81 ALA A N 1
ATOM 654 C CA . ALA A 1 81 ? -12.822 0.734 19.681 1.00 86.62 81 ALA A CA 1
ATOM 655 C C . ALA A 1 81 ? -13.185 0.549 21.167 1.00 86.62 81 ALA A C 1
ATOM 657 O O . ALA A 1 81 ? -14.368 0.487 21.497 1.00 86.62 81 ALA A O 1
ATOM 658 N N . ALA A 1 82 ? -12.204 0.462 22.071 1.00 86.00 82 ALA A N 1
ATOM 659 C CA . ALA A 1 82 ? -12.441 0.402 23.512 1.00 86.00 82 ALA A CA 1
ATOM 660 C C . ALA A 1 82 ? -12.871 1.756 24.100 1.00 86.00 82 ALA A C 1
ATOM 662 O O . ALA A 1 82 ? -13.682 1.780 25.023 1.00 86.00 82 ALA A O 1
ATOM 663 N N . LYS A 1 83 ? -12.348 2.869 23.570 1.00 87.19 83 LYS A N 1
ATOM 664 C CA . LYS A 1 83 ? -12.677 4.228 24.026 1.00 87.19 83 LYS A CA 1
ATOM 665 C C . LYS A 1 83 ? -14.022 4.719 23.489 1.00 87.19 83 LYS A C 1
ATOM 667 O O . LYS A 1 83 ? -14.825 5.233 24.258 1.00 87.19 83 LYS A O 1
ATOM 672 N N . GLU A 1 84 ? -14.266 4.558 22.189 1.00 83.50 84 GLU A N 1
ATOM 673 C CA . GLU A 1 84 ? -15.430 5.143 21.502 1.00 83.50 84 GLU A CA 1
ATOM 674 C C . GLU A 1 84 ? -16.521 4.119 21.152 1.00 83.50 84 GLU A C 1
ATOM 676 O O . GLU A 1 84 ? -17.633 4.481 20.772 1.00 83.50 84 GLU A O 1
ATOM 681 N N . GLY A 1 85 ? -16.232 2.820 21.270 1.00 81.94 85 GLY A N 1
ATOM 682 C CA . GLY A 1 85 ? -17.160 1.740 20.915 1.00 81.94 85 GLY A CA 1
ATOM 683 C C . GLY A 1 85 ? -17.223 1.422 19.416 1.00 81.94 85 GLY A C 1
ATOM 684 O O . GLY A 1 85 ? -17.765 0.380 19.038 1.00 81.94 85 GLY A O 1
ATOM 685 N N . TYR A 1 86 ? -16.645 2.271 18.566 1.00 83.69 86 TYR A N 1
ATOM 686 C CA . TYR A 1 86 ? -16.483 2.068 17.128 1.00 83.69 86 TYR A CA 1
ATOM 687 C C . TYR A 1 86 ? -15.114 2.594 16.673 1.00 83.69 86 TYR A C 1
ATOM 689 O O . TYR A 1 86 ? -14.406 3.241 17.435 1.00 83.69 86 TYR A O 1
ATOM 697 N N . PHE A 1 87 ? -14.738 2.289 15.434 1.00 86.31 87 PHE A N 1
ATOM 698 C CA . PHE A 1 87 ? -13.573 2.867 14.763 1.00 86.31 87 PHE A CA 1
ATOM 699 C C . PHE A 1 87 ? -13.957 3.200 13.318 1.00 86.31 87 PHE A C 1
ATOM 701 O O . PHE A 1 87 ? -14.941 2.668 12.790 1.00 86.31 87 PHE A O 1
ATOM 708 N N . ARG A 1 88 ? -13.204 4.082 12.672 1.00 90.19 88 ARG A N 1
ATOM 709 C CA . ARG A 1 88 ? -13.359 4.486 11.272 1.00 90.19 88 ARG A CA 1
ATOM 710 C C . ARG A 1 88 ? -12.071 4.212 10.506 1.00 90.19 88 ARG A C 1
ATOM 712 O O . ARG A 1 88 ? -11.003 4.015 11.071 1.00 90.19 88 ARG A O 1
ATOM 719 N N . ALA A 1 89 ? -12.185 4.173 9.180 1.00 90.56 89 ALA A N 1
ATOM 720 C CA . ALA A 1 89 ? -11.005 4.064 8.325 1.00 90.56 89 ALA A CA 1
ATOM 721 C C . ALA A 1 89 ? -10.126 5.323 8.411 1.00 90.56 89 ALA A C 1
ATOM 723 O O . ALA A 1 89 ? -8.911 5.205 8.297 1.00 90.56 89 ALA A O 1
ATOM 724 N N . ASP A 1 90 ? -10.737 6.490 8.633 1.00 91.38 90 ASP A N 1
ATOM 725 C CA . ASP A 1 90 ? -10.036 7.766 8.801 1.00 91.38 90 ASP A CA 1
ATOM 726 C C . ASP A 1 90 ? -9.101 7.741 10.020 1.00 91.38 90 ASP A C 1
ATOM 728 O O . ASP A 1 90 ? -7.960 8.166 9.907 1.00 91.38 90 ASP A O 1
ATOM 732 N N . ASP A 1 91 ? -9.496 7.088 11.117 1.00 90.69 91 ASP A N 1
ATOM 733 C CA . ASP A 1 91 ? -8.647 6.970 12.311 1.00 90.69 91 ASP A CA 1
ATOM 734 C C . ASP A 1 91 ? -7.314 6.249 12.027 1.00 90.69 91 ASP A C 1
ATOM 736 O O . ASP A 1 91 ? -6.287 6.529 12.643 1.00 90.69 91 ASP A O 1
ATOM 740 N N . ILE A 1 92 ? -7.307 5.313 11.071 1.00 90.75 92 ILE A N 1
ATOM 741 C CA . ILE A 1 92 ? -6.081 4.627 10.638 1.00 90.75 92 ILE A CA 1
ATOM 742 C C . ILE A 1 92 ? -5.244 5.542 9.752 1.00 90.75 92 ILE A C 1
ATOM 744 O O . ILE A 1 92 ? -4.019 5.501 9.828 1.00 90.75 92 ILE A O 1
ATOM 748 N N . VAL A 1 93 ? -5.884 6.361 8.915 1.00 92.19 93 VAL A N 1
ATOM 749 C CA . VAL A 1 93 ? -5.179 7.374 8.121 1.00 92.19 93 VAL A CA 1
ATOM 750 C C . VAL A 1 93 ? -4.461 8.343 9.057 1.00 92.19 93 VAL A C 1
ATOM 752 O O . VAL A 1 93 ? -3.265 8.563 8.879 1.00 92.19 93 VAL A O 1
ATOM 755 N N . ASP A 1 94 ? -5.149 8.827 10.090 1.00 91.38 94 ASP A N 1
ATOM 756 C CA . ASP A 1 94 ? -4.599 9.746 11.089 1.00 91.38 94 ASP A CA 1
ATOM 757 C C . ASP A 1 94 ? -3.489 9.090 11.926 1.00 91.38 94 ASP A C 1
ATOM 759 O O . ASP A 1 94 ? -2.436 9.688 12.165 1.00 91.38 94 ASP A O 1
ATOM 763 N N . TYR A 1 95 ? -3.666 7.821 12.313 1.00 90.19 95 TYR A N 1
ATOM 764 C CA . TYR A 1 95 ? -2.622 7.060 12.999 1.00 90.19 95 TYR A CA 1
ATOM 765 C C . TYR A 1 95 ? -1.358 6.919 12.143 1.00 90.19 95 TYR A C 1
ATOM 767 O O . TYR A 1 95 ? -0.254 7.162 12.623 1.00 90.19 95 TYR A O 1
ATOM 775 N N . VAL A 1 96 ? -1.500 6.570 10.862 1.00 88.81 96 VAL A N 1
ATOM 776 C CA . VAL A 1 96 ? -0.353 6.444 9.950 1.00 88.81 96 VAL A CA 1
ATOM 777 C C . VAL A 1 96 ? 0.284 7.803 9.665 1.00 88.81 96 VAL A C 1
ATOM 779 O O . VAL A 1 96 ? 1.498 7.875 9.509 1.00 88.81 96 VAL A O 1
ATOM 782 N N . ALA A 1 97 ? -0.507 8.876 9.632 1.00 89.00 97 ALA A N 1
ATOM 783 C CA . ALA A 1 97 ? -0.028 10.244 9.460 1.00 89.00 97 ALA A CA 1
ATOM 784 C C . ALA A 1 97 ? 0.729 10.795 10.682 1.00 89.00 97 ALA A C 1
ATOM 786 O O . ALA A 1 97 ? 1.380 11.832 10.574 1.00 89.00 97 ALA A O 1
ATOM 787 N N . SER A 1 98 ? 0.639 10.131 11.837 1.00 89.75 98 SER A N 1
ATOM 788 C CA . SER A 1 98 ? 1.259 10.590 13.078 1.00 89.75 98 SER A CA 1
ATOM 789 C C . SER A 1 98 ? 2.789 10.543 13.001 1.00 89.75 98 SER A C 1
ATOM 791 O O . SER A 1 98 ? 3.370 9.559 12.537 1.00 89.75 98 SER A O 1
ATOM 793 N N . ASP A 1 99 ? 3.447 11.583 13.524 1.00 84.88 99 ASP A N 1
ATOM 794 C CA . ASP A 1 99 ? 4.909 11.751 13.455 1.00 84.88 99 ASP A CA 1
ATOM 795 C C . ASP A 1 99 ? 5.686 10.571 14.064 1.00 84.88 99 ASP A C 1
ATOM 797 O O . ASP A 1 99 ? 6.766 10.224 13.588 1.00 84.88 99 ASP A O 1
ATOM 801 N N . GLU A 1 100 ? 5.145 9.933 15.104 1.00 86.06 100 GLU A N 1
ATOM 802 C CA . GLU A 1 100 ? 5.754 8.756 15.738 1.00 86.06 100 GLU A CA 1
ATOM 803 C C . GLU A 1 100 ? 5.831 7.572 14.768 1.00 86.06 100 GLU A C 1
ATOM 805 O O . GLU A 1 100 ? 6.891 6.974 14.595 1.00 86.06 100 GLU A O 1
ATOM 810 N N . VAL A 1 101 ? 4.726 7.274 14.082 1.00 85.38 101 VAL A N 1
ATOM 811 C CA . VAL A 1 101 ? 4.636 6.162 13.129 1.00 85.38 101 VAL A CA 1
ATOM 812 C C . VAL A 1 101 ? 5.472 6.452 11.887 1.00 85.38 101 VAL A C 1
ATOM 814 O O . VAL A 1 101 ? 6.143 5.559 11.379 1.00 85.38 101 VAL A O 1
ATOM 817 N N . GLN A 1 102 ? 5.493 7.704 11.424 1.00 84.75 102 GLN A N 1
ATOM 818 C CA . GLN A 1 102 ? 6.343 8.112 10.305 1.00 84.75 102 GLN A CA 1
ATOM 819 C C . GLN A 1 102 ? 7.831 7.896 10.607 1.00 84.75 102 GLN A C 1
ATOM 821 O O . GLN A 1 102 ? 8.531 7.324 9.776 1.00 84.75 102 GLN A O 1
ATOM 826 N N . ARG A 1 103 ? 8.306 8.254 11.810 1.00 83.94 103 ARG A N 1
ATOM 827 C CA . ARG A 1 103 ? 9.702 8.004 12.216 1.00 83.94 103 ARG A CA 1
ATOM 828 C C . ARG A 1 103 ? 10.044 6.520 12.238 1.00 83.94 103 ARG A C 1
ATOM 830 O O . ARG A 1 103 ? 11.076 6.126 11.708 1.00 83.94 103 ARG A O 1
ATOM 837 N N . GLU A 1 104 ? 9.171 5.687 12.796 1.00 82.75 104 GLU A N 1
ATOM 838 C CA . GLU A 1 104 ? 9.389 4.237 12.802 1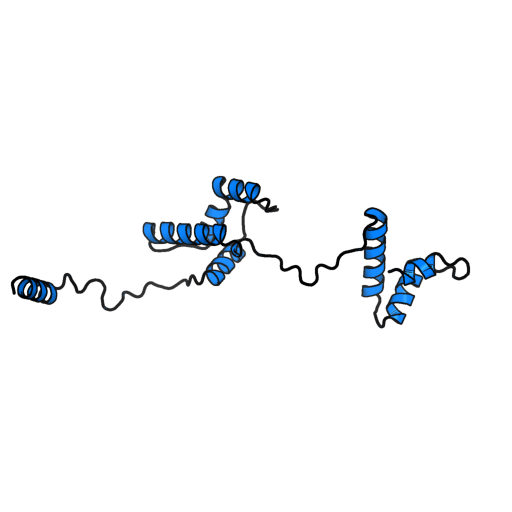.00 82.75 104 GLU A CA 1
ATOM 839 C C . GLU A 1 104 ? 9.454 3.654 11.380 1.00 82.75 104 GLU A C 1
ATOM 841 O O . GLU A 1 104 ? 10.228 2.736 11.106 1.00 82.75 104 GLU A O 1
ATOM 846 N N . LEU A 1 105 ? 8.641 4.177 10.459 1.00 81.06 105 LEU A N 1
ATOM 847 C CA . LEU A 1 105 ? 8.630 3.742 9.063 1.00 81.06 105 LEU A CA 1
ATOM 848 C C . LEU A 1 105 ? 9.888 4.188 8.306 1.00 81.06 105 LEU A C 1
ATOM 850 O O . LEU A 1 105 ? 10.416 3.418 7.497 1.00 81.06 105 LEU A O 1
ATOM 854 N N . GLU A 1 106 ? 10.397 5.383 8.608 1.00 81.56 106 GLU A N 1
ATOM 855 C CA . GLU A 1 106 ? 11.690 5.874 8.121 1.00 81.56 106 GLU A CA 1
ATOM 856 C C . GLU A 1 106 ? 12.850 5.004 8.635 1.00 81.56 106 GLU A C 1
ATOM 858 O O . GLU A 1 106 ? 13.705 4.602 7.845 1.00 81.56 106 GLU A O 1
ATOM 863 N N . GLU A 1 107 ? 12.851 4.635 9.921 1.00 81.31 107 GLU A N 1
ATOM 864 C CA . GLU A 1 107 ? 13.839 3.719 10.516 1.00 81.31 107 GLU A CA 1
ATOM 865 C C . GLU A 1 107 ? 13.808 2.325 9.874 1.00 81.31 107 GLU A C 1
ATOM 867 O O . GLU A 1 107 ? 14.853 1.705 9.664 1.00 81.31 107 GLU A O 1
ATOM 872 N N . MET A 1 108 ? 12.620 1.841 9.500 1.00 72.50 108 MET A N 1
ATOM 873 C CA . MET A 1 108 ? 12.444 0.585 8.762 1.00 72.50 108 MET A CA 1
ATOM 874 C C . MET A 1 108 ? 12.855 0.677 7.281 1.00 72.50 108 MET A C 1
ATOM 876 O O . MET A 1 108 ? 12.802 -0.328 6.569 1.00 72.50 108 MET A O 1
ATOM 880 N N . GLY A 1 109 ? 13.281 1.851 6.803 1.00 69.38 109 GLY A N 1
ATOM 881 C CA . GLY A 1 109 ? 13.772 2.053 5.441 1.00 69.38 109 GLY A CA 1
ATOM 882 C C . GLY A 1 109 ? 12.682 1.957 4.375 1.00 69.38 109 GLY A C 1
ATOM 883 O O . GLY A 1 109 ? 12.986 1.640 3.225 1.00 69.38 109 GLY A O 1
ATOM 884 N N . ILE A 1 110 ? 11.418 2.199 4.738 1.00 66.44 110 ILE A N 1
ATOM 885 C CA . ILE A 1 110 ? 10.283 2.130 3.816 1.00 66.44 110 ILE A CA 1
ATOM 886 C C . ILE A 1 110 ? 10.067 3.530 3.231 1.00 66.44 110 ILE A C 1
ATOM 888 O O . ILE A 1 110 ? 9.600 4.420 3.942 1.00 66.44 110 ILE A O 1
ATOM 892 N N . PRO A 1 111 ? 10.391 3.772 1.946 1.00 55.72 111 PRO A N 1
ATOM 893 C CA . PRO A 1 111 ? 10.226 5.086 1.349 1.00 55.72 111 PRO A CA 1
ATOM 894 C C . PRO A 1 111 ? 8.743 5.322 1.070 1.00 55.72 111 PRO A C 1
ATOM 896 O O . PRO A 1 111 ? 8.217 4.915 0.032 1.00 55.72 111 PRO A O 1
ATOM 899 N N . ILE A 1 112 ? 8.050 5.981 1.992 1.00 58.78 112 ILE A N 1
ATOM 900 C CA . ILE A 1 112 ? 6.682 6.417 1.738 1.00 58.78 112 ILE A CA 1
ATOM 901 C C . ILE A 1 112 ? 6.766 7.721 0.943 1.00 58.78 112 ILE A C 1
ATOM 903 O O . ILE A 1 112 ? 7.175 8.756 1.459 1.00 58.78 112 ILE A O 1
ATOM 907 N N . GLN A 1 113 ? 6.429 7.660 -0.350 1.00 57.06 113 GLN A N 1
ATOM 908 C CA . GLN A 1 113 ? 6.396 8.846 -1.223 1.00 57.06 113 GLN A CA 1
ATOM 909 C C . GLN A 1 113 ? 5.401 9.906 -0.724 1.00 57.06 113 GLN A C 1
ATOM 911 O O . GLN A 1 113 ? 5.589 11.092 -0.983 1.00 57.06 113 GLN A O 1
ATOM 916 N N . GLU A 1 114 ? 4.381 9.487 0.025 1.00 62.69 114 GLU A N 1
ATOM 917 C CA . GLU A 1 114 ? 3.370 10.339 0.643 1.00 62.69 114 GLU A CA 1
ATOM 918 C C . GLU A 1 114 ? 3.291 9.994 2.134 1.00 62.69 114 GLU A C 1
ATOM 920 O O . GLU A 1 114 ? 3.095 8.839 2.476 1.00 62.69 114 GLU A O 1
ATOM 925 N N . ARG A 1 115 ? 3.402 10.967 3.047 1.00 69.19 115 ARG A N 1
ATOM 926 C CA . ARG A 1 115 ? 3.415 10.736 4.515 1.00 69.19 115 ARG A CA 1
ATOM 927 C C . ARG A 1 115 ? 2.131 10.120 5.091 1.00 69.19 115 ARG A C 1
ATOM 929 O O . ARG A 1 115 ? 1.978 10.013 6.300 1.00 69.19 115 ARG A O 1
ATOM 936 N N . THR A 1 116 ? 1.163 9.779 4.251 1.00 79.38 116 THR A N 1
ATOM 937 C CA . THR A 1 116 ? -0.151 9.286 4.659 1.00 79.38 116 THR A CA 1
ATOM 938 C C . THR A 1 116 ? -0.634 8.232 3.673 1.00 79.38 116 THR A C 1
ATOM 940 O O . THR A 1 116 ? -0.095 8.085 2.577 1.00 79.38 116 THR A O 1
ATOM 943 N N . ILE A 1 117 ? -1.665 7.490 4.064 1.00 87.00 117 ILE A N 1
ATOM 944 C CA . ILE A 1 117 ? -2.351 6.549 3.181 1.00 87.00 117 ILE A CA 1
ATOM 945 C C . ILE A 1 117 ? -3.717 7.095 2.783 1.00 87.00 117 ILE A C 1
ATOM 947 O O . ILE A 1 117 ? -4.361 7.824 3.532 1.00 87.00 117 ILE A O 1
ATOM 951 N N . SER A 1 118 ? -4.211 6.680 1.620 1.00 89.62 118 SER A N 1
ATOM 952 C CA . SER A 1 118 ? -5.596 6.969 1.255 1.00 89.62 118 SER A CA 1
ATOM 953 C C . SER A 1 118 ? -6.579 6.215 2.161 1.00 89.62 118 SER A C 1
ATOM 955 O O . SER A 1 118 ? -6.317 5.087 2.594 1.00 89.62 118 SER A O 1
ATOM 957 N N . VAL A 1 119 ? -7.777 6.775 2.347 1.00 91.75 119 VAL A N 1
ATOM 958 C CA . VAL A 1 119 ? -8.892 6.098 3.041 1.00 91.75 119 VAL A CA 1
ATOM 959 C C . VAL A 1 119 ? -9.217 4.746 2.392 1.00 91.75 119 VAL A C 1
ATOM 961 O O . VAL A 1 119 ? -9.606 3.792 3.067 1.00 91.75 119 VAL A O 1
ATOM 964 N N . TRP A 1 120 ? -9.040 4.625 1.072 1.00 91.88 120 TRP A N 1
ATOM 965 C CA . TRP A 1 120 ? -9.255 3.364 0.362 1.00 91.88 120 TRP A CA 1
ATOM 966 C C . TRP A 1 120 ? -8.240 2.295 0.784 1.00 91.88 120 TRP A C 1
ATOM 968 O O . TRP A 1 120 ? -8.624 1.157 1.053 1.00 91.88 120 TRP A O 1
ATOM 978 N N . THR A 1 121 ? -6.971 2.679 0.932 1.00 90.31 121 THR A N 1
ATOM 979 C CA . THR A 1 121 ? -5.908 1.813 1.458 1.00 90.31 121 THR A CA 1
ATOM 980 C C . THR A 1 121 ? -6.209 1.385 2.893 1.00 90.31 121 THR A C 1
ATOM 982 O O . THR A 1 121 ? -6.120 0.198 3.196 1.00 90.31 121 THR A O 1
ATOM 985 N N . ALA A 1 122 ? -6.649 2.313 3.750 1.00 91.31 122 ALA A N 1
ATOM 986 C CA . ALA A 1 122 ? -7.037 2.008 5.129 1.00 91.31 122 ALA A CA 1
ATOM 987 C C . ALA A 1 122 ? -8.196 0.994 5.195 1.00 91.31 122 ALA A C 1
ATOM 989 O O . ALA A 1 122 ? -8.141 0.018 5.943 1.00 91.31 122 ALA A O 1
ATOM 990 N N . ARG A 1 123 ? -9.226 1.157 4.350 1.00 91.56 123 ARG A N 1
ATOM 991 C CA . ARG A 1 123 ? -10.329 0.183 4.223 1.00 91.56 123 ARG A CA 1
ATOM 992 C C . ARG A 1 123 ? -9.843 -1.181 3.741 1.00 91.56 123 ARG A C 1
ATOM 994 O O . ARG A 1 123 ? -10.311 -2.208 4.230 1.00 91.56 123 ARG A O 1
ATOM 1001 N N . TRP A 1 124 ? -8.922 -1.201 2.780 1.00 91.75 124 TRP A N 1
ATOM 1002 C CA . TRP A 1 124 ? -8.346 -2.442 2.271 1.00 91.75 124 TRP A CA 1
ATOM 1003 C C . TRP A 1 124 ? -7.513 -3.162 3.343 1.00 91.75 124 TRP A C 1
ATOM 1005 O O . TRP A 1 124 ? -7.653 -4.376 3.490 1.00 91.75 124 TRP A O 1
ATOM 1015 N N . TRP A 1 125 ? -6.734 -2.433 4.151 1.00 92.00 125 TRP A N 1
ATOM 1016 C CA . TRP A 1 125 ? -6.031 -2.999 5.309 1.00 92.00 125 TRP A CA 1
ATOM 1017 C C . TRP A 1 125 ? -6.994 -3.588 6.322 1.00 92.00 125 TRP A C 1
ATOM 1019 O O . TRP A 1 125 ? -6.825 -4.739 6.701 1.00 92.00 125 TRP A O 1
ATOM 1029 N N . LEU A 1 126 ? -8.041 -2.858 6.704 1.00 90.94 126 LEU A N 1
ATOM 1030 C CA . LEU A 1 126 ? -9.050 -3.366 7.634 1.00 90.94 126 LEU A CA 1
ATOM 1031 C C . LEU A 1 126 ? -9.660 -4.686 7.164 1.00 90.94 126 LEU A C 1
ATOM 1033 O O . LEU A 1 126 ? -9.737 -5.634 7.942 1.00 90.94 126 LEU A O 1
ATOM 1037 N N . LYS A 1 127 ? -10.008 -4.780 5.877 1.00 89.75 127 LYS A N 1
ATOM 1038 C CA . LYS A 1 127 ? -10.506 -6.025 5.285 1.00 89.75 127 LYS A CA 1
ATOM 1039 C C . LYS A 1 127 ? -9.469 -7.151 5.353 1.00 89.75 127 LYS A C 1
ATOM 1041 O O . LYS A 1 127 ? -9.831 -8.284 5.634 1.00 89.75 127 LYS A O 1
ATOM 1046 N N . ARG A 1 128 ? -8.194 -6.853 5.087 1.00 89.75 128 ARG A N 1
ATOM 1047 C CA . ARG A 1 128 ? -7.090 -7.829 5.132 1.00 89.75 128 ARG A CA 1
ATOM 1048 C C . ARG A 1 128 ? -6.747 -8.278 6.556 1.00 89.75 128 ARG A C 1
ATOM 1050 O O . ARG A 1 128 ? -6.239 -9.375 6.736 1.00 89.75 128 ARG A O 1
ATOM 1057 N N . LEU A 1 129 ? -7.041 -7.443 7.548 1.00 89.38 129 LEU A N 1
ATOM 1058 C CA . LEU A 1 129 ? -6.916 -7.735 8.976 1.00 89.38 129 LEU A CA 1
ATOM 1059 C C . LEU A 1 129 ? -8.158 -8.436 9.561 1.00 89.38 129 LEU A C 1
ATOM 1061 O O . LEU A 1 129 ? -8.228 -8.594 10.779 1.00 89.38 129 LEU A O 1
ATOM 1065 N N . ASP A 1 130 ? -9.126 -8.819 8.721 1.00 87.25 130 ASP A N 1
ATOM 1066 C CA . ASP A 1 130 ? -10.414 -9.424 9.094 1.00 87.25 130 ASP A CA 1
ATOM 1067 C C . ASP A 1 130 ? -11.303 -8.556 10.006 1.00 87.25 130 ASP A C 1
ATOM 1069 O O . ASP A 1 130 ? -12.219 -9.046 10.677 1.00 87.25 130 ASP A O 1
ATOM 1073 N N . PHE A 1 131 ? -11.111 -7.235 9.993 1.00 87.12 131 PHE A N 1
ATOM 1074 C CA . PHE A 1 131 ? -12.026 -6.317 10.661 1.00 87.12 131 PHE A CA 1
ATOM 1075 C C . PHE A 1 131 ? -13.281 -6.089 9.819 1.00 87.12 131 PHE A C 1
ATOM 1077 O O . PHE A 1 131 ? -13.230 -5.621 8.680 1.00 87.12 131 PHE A O 1
ATOM 1084 N N . HIS A 1 132 ? -14.432 -6.376 10.422 1.00 78.75 132 HIS A N 1
ATOM 1085 C CA . HIS A 1 132 ? -15.736 -6.220 9.796 1.00 78.75 132 HIS A CA 1
ATOM 1086 C C . HIS A 1 132 ? -16.512 -5.096 10.478 1.00 78.75 132 HIS A C 1
ATOM 1088 O O . HIS A 1 132 ? -16.752 -5.135 11.686 1.00 78.75 132 HIS A O 1
ATOM 1094 N N . PHE A 1 133 ? -16.945 -4.107 9.695 1.00 75.31 133 PHE A N 1
ATOM 1095 C CA . PHE A 1 133 ? -17.901 -3.115 10.171 1.00 75.31 133 PHE A CA 1
ATOM 1096 C C . PHE A 1 133 ? -19.263 -3.783 10.323 1.00 75.31 133 PHE A C 1
ATOM 1098 O O . PHE A 1 133 ? -19.882 -4.205 9.347 1.00 75.31 133 PHE A O 1
ATOM 1105 N N . GLY A 1 134 ? -19.721 -3.890 11.561 1.00 72.25 134 GLY A N 1
ATOM 1106 C CA . GLY A 1 134 ? -21.017 -4.450 11.889 1.00 72.25 134 GLY A CA 1
ATOM 1107 C C . GLY A 1 134 ? -21.632 -3.688 13.045 1.00 72.25 134 GLY A C 1
ATOM 1108 O O . GLY A 1 134 ? -20.936 -3.215 13.942 1.00 72.25 134 GLY A O 1
ATOM 1109 N N . VAL A 1 135 ? -22.957 -3.587 13.034 1.00 70.25 135 VAL A N 1
ATOM 1110 C CA . VAL A 1 135 ? -23.687 -3.159 14.225 1.00 70.25 135 VAL A CA 1
ATOM 1111 C C . VAL A 1 135 ? -23.465 -4.234 15.280 1.00 70.25 135 VAL A C 1
ATOM 1113 O O . VAL A 1 135 ? -23.754 -5.407 15.022 1.00 70.25 135 VAL A O 1
ATOM 1116 N N . ARG A 1 136 ? -22.950 -3.852 16.456 1.00 66.56 136 ARG A N 1
ATOM 1117 C CA . ARG A 1 136 ? -22.925 -4.754 17.611 1.00 66.56 136 ARG A CA 1
ATOM 1118 C C . ARG A 1 136 ? -24.358 -5.205 17.857 1.00 66.56 136 ARG A C 1
ATOM 1120 O O . ARG A 1 136 ? -25.195 -4.431 18.311 1.00 66.56 136 ARG A O 1
ATOM 1127 N N . LYS A 1 137 ? -24.654 -6.457 17.520 1.00 66.44 137 LYS A N 1
ATOM 1128 C CA . LYS A 1 137 ? -25.892 -7.077 17.963 1.00 66.44 137 LYS A CA 1
ATOM 1129 C C . LYS A 1 137 ? -25.709 -7.316 19.444 1.00 66.44 137 LYS A C 1
ATOM 1131 O O . LYS A 1 137 ? -24.777 -8.020 19.831 1.00 66.44 137 LYS A O 1
ATOM 1136 N N . ASN A 1 138 ? -26.568 -6.709 20.254 1.00 60.38 138 ASN A N 1
ATOM 1137 C CA . ASN A 1 138 ? -26.662 -7.094 21.646 1.00 60.38 138 ASN A CA 1
ATOM 1138 C C . ASN A 1 138 ? -26.919 -8.600 21.665 1.00 60.38 138 ASN A C 1
ATOM 1140 O O . ASN A 1 138 ? -27.942 -9.069 21.164 1.00 60.38 138 ASN A O 1
ATOM 1144 N N . GLY A 1 139 ? -25.927 -9.363 22.122 1.00 58.72 139 GLY A N 1
ATOM 1145 C CA . GLY A 1 139 ? -26.094 -10.793 22.302 1.00 58.72 139 GLY A CA 1
ATOM 1146 C C . GLY A 1 139 ? -27.227 -11.026 23.294 1.00 58.72 139 GLY A C 1
ATOM 1147 O O . GLY A 1 139 ? -27.458 -10.214 24.186 1.00 58.72 139 GLY A O 1
ATOM 1148 N N . MET A 1 140 ? -27.909 -12.160 23.166 1.00 57.97 140 MET A N 1
ATOM 1149 C CA . MET A 1 140 ? -28.997 -12.575 24.061 1.00 57.97 140 MET A CA 1
ATOM 1150 C C . MET A 1 140 ? -28.576 -12.666 25.547 1.00 57.97 140 MET A C 1
ATOM 1152 O O . MET A 1 140 ? -29.425 -12.797 26.421 1.00 57.97 140 MET A O 1
ATOM 1156 N N . TYR A 1 141 ? -27.272 -12.564 25.826 1.00 57.56 141 TYR A N 1
ATOM 1157 C CA . TYR A 1 141 ? -26.643 -12.665 27.139 1.00 57.56 141 TYR A CA 1
ATOM 1158 C C . TYR A 1 141 ? -25.674 -11.497 27.378 1.00 57.56 141 TYR A C 1
ATOM 1160 O O . TYR A 1 141 ? -24.485 -11.701 27.614 1.00 57.56 141 TYR A O 1
ATOM 1168 N N . ILE A 1 142 ? -26.152 -10.256 27.276 1.00 55.38 142 ILE A N 1
ATOM 1169 C CA . ILE A 1 142 ? -25.465 -9.136 27.932 1.00 55.38 142 ILE A CA 1
ATOM 1170 C C . ILE A 1 142 ? -25.824 -9.247 29.412 1.00 55.38 142 ILE A C 1
ATOM 1172 O O . ILE A 1 142 ? -26.927 -8.908 29.818 1.00 55.38 142 ILE A O 1
ATOM 1176 N N . ASP A 1 143 ? -24.906 -9.865 30.145 1.00 60.00 143 ASP A N 1
ATOM 1177 C CA . ASP A 1 143 ? -24.910 -10.092 31.586 1.00 60.00 143 ASP A CA 1
ATOM 1178 C C . ASP A 1 143 ? -26.199 -10.670 32.207 1.00 60.00 143 ASP A C 1
ATOM 1180 O O . ASP A 1 143 ? -26.975 -10.009 32.891 1.00 60.00 143 ASP A O 1
ATOM 1184 N N . GLY A 1 144 ? -26.396 -11.977 32.024 1.00 55.59 144 GLY A N 1
ATOM 1185 C CA . GLY A 1 144 ? -27.326 -12.741 32.858 1.00 55.59 144 GLY A CA 1
ATOM 1186 C C . GLY A 1 144 ? -26.775 -13.082 34.251 1.00 55.59 144 GLY A C 1
ATOM 1187 O O . GLY A 1 144 ? -27.484 -13.730 35.013 1.00 55.59 144 GLY A O 1
ATOM 1188 N N . HIS A 1 145 ? -25.532 -12.710 34.592 1.00 61.09 145 HIS A N 1
ATOM 1189 C CA . HIS A 1 145 ? -24.948 -13.005 35.906 1.00 61.09 145 HIS A CA 1
ATOM 1190 C C . HIS A 1 145 ? -25.432 -12.047 36.996 1.00 61.09 145 HIS A C 1
ATOM 1192 O O . HIS A 1 145 ? -25.344 -12.408 38.169 1.00 61.09 145 HIS A O 1
ATOM 1198 N N . GLU A 1 146 ? -25.972 -10.882 36.636 1.00 67.06 146 GLU A N 1
ATOM 1199 C CA . GLU A 1 146 ? -26.635 -9.962 37.575 1.00 67.06 146 GLU A CA 1
ATOM 1200 C C . GLU A 1 146 ? -28.134 -10.243 37.760 1.00 67.06 146 GLU A C 1
ATOM 1202 O O . GLU A 1 146 ? -28.795 -9.618 38.587 1.00 67.06 146 GLU A O 1
ATOM 1207 N N . ARG A 1 147 ? -28.691 -11.213 37.027 1.00 76.94 147 ARG A N 1
ATOM 1208 C CA . ARG A 1 147 ? -30.096 -11.603 37.164 1.00 76.94 147 ARG A CA 1
ATOM 1209 C C . ARG A 1 147 ? -30.325 -12.241 38.537 1.00 76.94 147 ARG A C 1
ATOM 1211 O O . ARG A 1 147 ? -29.596 -13.156 38.924 1.00 76.94 147 ARG A O 1
ATOM 1218 N N . GLU A 1 148 ? -31.318 -11.751 39.283 1.00 78.88 148 GLU A N 1
ATOM 1219 C CA . GLU A 1 148 ? -31.532 -12.124 40.694 1.00 78.88 148 GLU A CA 1
ATOM 1220 C C . GLU A 1 148 ? -31.623 -13.642 40.911 1.00 78.88 148 GLU A C 1
ATOM 1222 O O . GLU A 1 148 ? -31.087 -14.163 41.889 1.00 78.88 148 GLU A O 1
ATOM 1227 N N . ASP A 1 149 ? -32.236 -14.367 39.972 1.00 82.94 149 ASP A N 1
ATOM 1228 C CA . ASP A 1 149 ? -32.359 -15.826 39.986 1.00 82.94 149 ASP A CA 1
ATOM 1229 C C . ASP A 1 149 ? -31.004 -16.539 39.849 1.00 82.94 149 ASP A C 1
ATOM 1231 O O . ASP A 1 149 ? -30.715 -17.502 40.567 1.00 82.94 149 ASP A O 1
ATOM 1235 N N . VAL A 1 150 ? -30.135 -16.030 38.979 1.00 80.62 150 VAL A N 1
ATOM 1236 C CA . VAL A 1 150 ? -28.780 -16.553 38.758 1.00 80.62 150 VAL A CA 1
ATOM 1237 C C . VAL A 1 150 ? -27.865 -16.234 39.947 1.00 80.62 150 VAL A C 1
ATOM 1239 O O . VAL A 1 150 ? -27.109 -17.101 40.400 1.00 80.62 150 VAL A O 1
ATOM 1242 N N . VAL A 1 151 ? -27.973 -15.029 40.517 1.00 83.81 151 VAL A N 1
ATOM 1243 C CA . VAL A 1 151 ? -27.233 -14.624 41.725 1.00 83.81 151 VAL A CA 1
ATOM 1244 C C . VAL A 1 151 ? -27.652 -15.467 42.932 1.00 83.81 151 VAL A C 1
ATOM 1246 O O . VAL A 1 151 ? -26.791 -15.935 43.685 1.00 83.81 151 VAL A O 1
ATOM 1249 N N . ALA A 1 152 ? -28.955 -15.708 43.104 1.00 87.88 152 ALA A N 1
ATOM 1250 C CA . ALA A 1 152 ? -29.489 -16.535 44.182 1.00 87.88 152 ALA A CA 1
ATOM 1251 C C . ALA A 1 152 ? -28.968 -17.977 44.100 1.00 87.88 152 ALA A C 1
ATOM 1253 O O . ALA A 1 152 ? -28.481 -18.514 45.100 1.00 87.88 152 ALA A O 1
ATOM 1254 N N . TYR A 1 153 ? -28.991 -18.577 42.906 1.00 86.94 153 TYR A N 1
ATOM 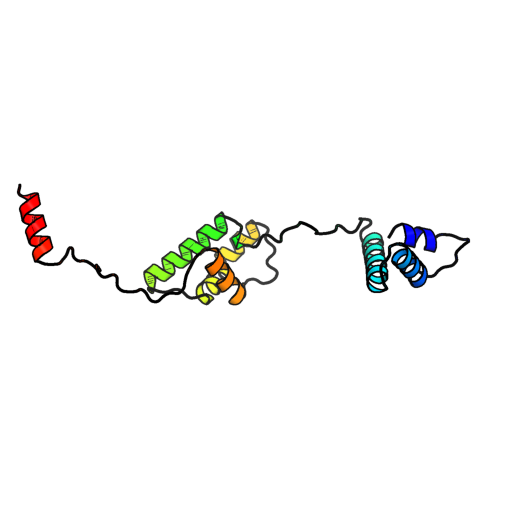1255 C CA . TYR A 1 153 ? -28.443 -19.914 42.682 1.00 86.94 153 TYR A CA 1
ATOM 1256 C C . TYR A 1 153 ? -26.939 -19.980 42.981 1.00 86.94 153 TYR A C 1
ATOM 1258 O O . TYR A 1 153 ? -26.494 -20.871 43.706 1.00 86.94 153 TYR A O 1
ATOM 1266 N N . ARG A 1 154 ? -26.150 -19.010 42.496 1.00 86.44 154 ARG A N 1
ATOM 1267 C CA . ARG A 1 154 ? -24.702 -18.935 42.763 1.00 86.44 154 ARG A CA 1
ATOM 1268 C C . ARG A 1 154 ? -24.406 -18.855 44.260 1.00 86.44 154 ARG A C 1
ATOM 1270 O O . ARG A 1 154 ? -23.560 -19.591 44.759 1.00 86.44 154 ARG A O 1
ATOM 1277 N N . ASN A 1 155 ? -25.114 -17.990 44.983 1.00 89.50 155 ASN A N 1
ATOM 1278 C CA . ASN A 1 155 ? -24.928 -17.823 46.424 1.00 89.50 155 ASN A CA 1
ATOM 1279 C C . ASN A 1 155 ? -25.298 -19.092 47.207 1.00 89.50 155 ASN A C 1
ATOM 1281 O O . ASN A 1 155 ? -24.658 -19.395 48.212 1.00 89.50 155 ASN A O 1
ATOM 1285 N N . ALA A 1 156 ? -26.311 -19.837 46.755 1.00 89.69 156 ALA A N 1
ATOM 1286 C CA . ALA A 1 156 ? -26.678 -21.123 47.341 1.00 89.69 156 ALA A CA 1
ATOM 1287 C C . ALA A 1 156 ? -25.635 -22.214 47.045 1.00 89.69 156 ALA A C 1
ATOM 1289 O O . ALA A 1 156 ? -25.310 -23.003 47.927 1.00 89.69 156 ALA A O 1
ATOM 1290 N N . PHE A 1 157 ? -25.085 -22.236 45.828 1.00 86.12 157 PHE A N 1
ATOM 1291 C CA . PHE A 1 157 ? -24.058 -23.190 45.414 1.00 86.12 157 PHE A CA 1
ATOM 1292 C C . PHE A 1 157 ? -22.735 -22.997 46.170 1.00 86.12 157 PHE A C 1
ATOM 1294 O O . PHE A 1 157 ? -22.158 -23.972 46.627 1.00 86.12 157 PHE A O 1
ATOM 1301 N N . VAL A 1 158 ? -22.283 -21.751 46.359 1.00 87.69 158 VAL A N 1
ATOM 1302 C CA . VAL A 1 158 ? -21.029 -21.427 47.076 1.00 87.69 158 VAL A CA 1
ATOM 1303 C C . VAL A 1 158 ? -21.104 -21.733 48.579 1.00 87.69 158 VAL A C 1
ATOM 1305 O O . VAL A 1 158 ? -20.079 -21.926 49.222 1.00 87.69 158 VAL A O 1
ATOM 1308 N N . LYS A 1 159 ? -22.309 -21.773 49.159 1.00 81.75 159 LYS A N 1
ATOM 1309 C CA . LYS A 1 159 ? -22.525 -22.126 50.573 1.00 81.75 159 LYS A CA 1
ATOM 1310 C C . LYS A 1 159 ? -22.584 -23.637 50.834 1.00 81.75 159 LYS A C 1
ATOM 1312 O O . LYS A 1 159 ? -22.764 -24.024 51.988 1.00 81.75 159 LYS A O 1
ATOM 1317 N N . ARG A 1 160 ? -22.508 -24.460 49.789 1.00 59.62 160 ARG A N 1
ATOM 1318 C CA . ARG A 1 160 ? -22.525 -25.924 49.861 1.00 59.62 160 ARG A CA 1
ATOM 1319 C C . ARG A 1 160 ? -21.108 -26.474 49.929 1.00 59.62 160 ARG A C 1
ATOM 1321 O O . ARG A 1 160 ? -20.948 -27.498 50.624 1.00 59.62 160 ARG A O 1
#